Protein AF-A0A0A6CUW1-F1 (afdb_monomer)

Sequence (82 aa):
MVGLMQAGVLLGSAKALADALGIQPRSLRKKTDSERGVSCEDLIAAADALDARAALMIEHAAKLRAEVTPQTSKASPNEATA

Nearest PDB structures (foldseek):
  5d4z-assembly3_F  TM=6.601E-01  e=7.116E-01  Salmonella phage SPC32H
  4yba-assembly1_A  TM=6.952E-01  e=1.856E+00  Klebsiella pneumoniae
  3eus-assembly1_B  TM=6.405E-01  e=1.646E+00  Ruegeria pomeroyi
  2pue-assembly1_A  TM=6.101E-01  e=2.659E+00  Escherichia coli
  3oqo-assembly1_C  TM=6.050E-01  e=3.182E+00  Bacillus subtilis

Mean predicted aligned error: 10.68 Å

Radius of gyration: 22.52 Å; Cα contacts (8 Å, |Δi|>4): 49; chains: 1; bounding box: 46×28×71 Å

Secondary structure (DSSP, 8-state):
-HHHHHHHHHHTSHHHHHHHTT--HHHHHHHHTTSS---HHHHHHHHHHHHHHHHHHHHHHHHHHHHHS-------------

Solvent-accessible surface area (backbone atoms only — not comparable to full-atom values): 4869 Å² total; per-residue (Å²): 85,72,68,63,57,50,48,10,60,73,67,71,31,64,59,54,42,14,58,54,57,75,44,54,60,73,57,43,51,40,29,47,72,54,78,70,48,77,54,72,66,52,54,50,35,50,48,54,49,48,50,55,52,48,51,53,50,52,53,50,51,49,52,55,52,53,71,70,49,75,82,86,76,80,78,74,81,83,85,83,80,132

Foldseek 3Di:
DVVLVVLQVLCPHCVSLCVLLVHDSVVSCCQVVVVPDDDPSSVVSSVVSNVVVVVVVVVVVVVVVVVVPDPPPPPPDPPDDD

pLDDT: mean 78.05, std 12.63, range [46.09, 94.19]

Structure (mmCIF, N/CA/C/O backbone):
data_AF-A0A0A6CUW1-F1
#
_entry.id   AF-A0A0A6CUW1-F1
#
loop_
_atom_site.group_PDB
_atom_site.id
_atom_site.type_symbol
_atom_site.label_atom_id
_atom_site.label_alt_id
_atom_site.label_comp_id
_atom_site.label_asym_id
_atom_site.label_entity_id
_atom_site.label_seq_id
_atom_site.pdbx_PDB_ins_code
_atom_site.Cartn_x
_atom_site.Cartn_y
_atom_site.Cartn_z
_atom_site.occupancy
_atom_site.B_iso_or_equiv
_atom_site.auth_seq_id
_atom_site.auth_comp_id
_atom_site.auth_asym_id
_atom_site.auth_atom_id
_atom_site.pdbx_PDB_model_num
ATOM 1 N N . MET A 1 1 ? 6.796 9.293 -13.793 1.00 61.34 1 MET A N 1
ATOM 2 C CA . MET A 1 1 ? 5.328 9.215 -13.539 1.00 61.34 1 MET A CA 1
ATOM 3 C C . MET A 1 1 ? 5.014 9.642 -12.103 1.00 61.34 1 MET A C 1
ATOM 5 O O . MET A 1 1 ? 5.540 9.026 -11.183 1.00 61.34 1 MET A O 1
ATOM 9 N N . VAL A 1 2 ? 4.179 10.674 -11.906 1.00 68.69 2 VAL A N 1
ATOM 10 C CA . VAL A 1 2 ? 3.881 11.275 -10.581 1.00 68.69 2 VAL A CA 1
ATOM 11 C C . VAL A 1 2 ? 3.177 10.294 -9.627 1.00 68.69 2 VAL A C 1
ATOM 13 O O . VAL A 1 2 ? 3.511 10.249 -8.446 1.00 68.69 2 VAL A O 1
ATOM 16 N N . GLY A 1 3 ? 2.281 9.440 -10.140 1.00 76.62 3 GLY A N 1
ATOM 17 C CA . GLY A 1 3 ? 1.497 8.505 -9.318 1.00 76.62 3 GLY A CA 1
ATOM 18 C C . GLY A 1 3 ? 2.332 7.484 -8.533 1.00 76.62 3 GLY A C 1
ATOM 19 O O . GLY A 1 3 ? 2.091 7.275 -7.348 1.00 76.62 3 GLY A O 1
ATOM 20 N N . LEU A 1 4 ? 3.373 6.904 -9.144 1.00 76.94 4 LEU A N 1
ATOM 21 C CA . LEU A 1 4 ? 4.264 5.954 -8.457 1.00 76.94 4 LEU A CA 1
ATOM 22 C C . LEU A 1 4 ? 5.133 6.628 -7.3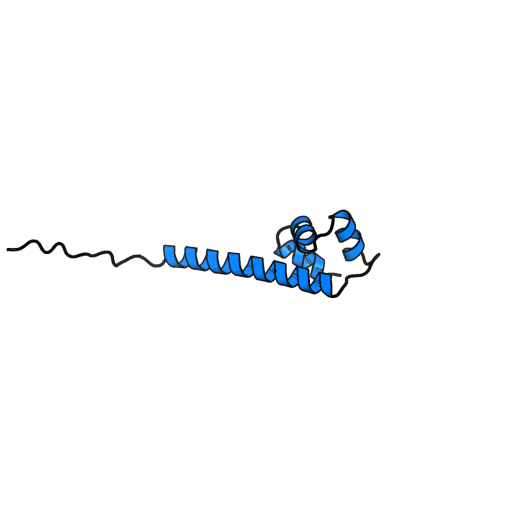93 1.00 76.94 4 LEU A C 1
ATOM 24 O O . LEU A 1 4 ? 5.336 6.071 -6.319 1.00 76.94 4 LEU A O 1
ATOM 28 N N . MET A 1 5 ? 5.628 7.840 -7.655 1.00 78.31 5 MET A N 1
ATOM 29 C CA . MET A 1 5 ? 6.384 8.584 -6.640 1.00 78.31 5 MET A CA 1
ATOM 30 C C . MET A 1 5 ? 5.511 8.868 -5.410 1.00 78.31 5 MET A C 1
ATOM 32 O O . MET A 1 5 ? 5.966 8.694 -4.280 1.00 78.31 5 MET A O 1
ATOM 36 N N . GLN A 1 6 ? 4.241 9.220 -5.624 1.00 83.75 6 GLN A N 1
ATOM 37 C CA . GLN A 1 6 ? 3.281 9.440 -4.546 1.00 83.75 6 GLN A CA 1
ATOM 38 C C . GLN A 1 6 ? 2.937 8.149 -3.788 1.00 83.75 6 GLN A C 1
ATOM 40 O O . GLN A 1 6 ? 2.863 8.182 -2.561 1.00 83.75 6 GLN A O 1
ATOM 45 N N . ALA A 1 7 ? 2.829 7.004 -4.472 1.00 83.88 7 ALA A N 1
ATOM 46 C CA . ALA A 1 7 ? 2.693 5.702 -3.814 1.00 83.88 7 ALA A CA 1
ATOM 47 C C . ALA A 1 7 ? 3.869 5.419 -2.863 1.00 83.88 7 ALA A C 1
ATOM 49 O O . ALA A 1 7 ? 3.658 4.990 -1.733 1.00 83.88 7 ALA A O 1
ATOM 50 N N . GLY A 1 8 ? 5.102 5.747 -3.262 1.00 84.12 8 GLY A N 1
ATOM 51 C CA . GLY A 1 8 ? 6.275 5.615 -2.391 1.00 84.12 8 GLY A CA 1
ATOM 52 C C . GLY A 1 8 ? 6.214 6.498 -1.142 1.00 84.12 8 GLY A C 1
ATOM 53 O O . GLY A 1 8 ? 6.584 6.051 -0.058 1.00 84.12 8 GLY A O 1
ATOM 54 N N . VAL A 1 9 ? 5.700 7.725 -1.262 1.00 85.62 9 VAL A N 1
ATOM 55 C CA . VAL A 1 9 ? 5.471 8.612 -0.106 1.00 85.62 9 VAL A CA 1
ATOM 56 C C . VAL A 1 9 ? 4.410 8.026 0.827 1.00 85.62 9 VAL A C 1
ATOM 58 O O . VAL A 1 9 ? 4.617 7.984 2.037 1.00 85.62 9 VAL A O 1
ATOM 61 N N . LEU A 1 10 ? 3.306 7.520 0.272 1.00 85.94 10 LEU A N 1
ATOM 62 C CA . LEU A 1 10 ? 2.213 6.926 1.045 1.00 85.94 10 LEU A CA 1
ATOM 63 C C . LEU A 1 10 ? 2.616 5.617 1.732 1.00 85.94 10 LEU A C 1
ATOM 65 O O . LEU A 1 10 ? 2.216 5.381 2.868 1.00 85.94 10 LEU A O 1
ATOM 69 N N . LEU A 1 11 ? 3.446 4.793 1.092 1.00 85.31 11 LEU A N 1
ATOM 70 C CA . LEU A 1 11 ? 4.026 3.595 1.706 1.00 85.31 11 LEU A CA 1
ATOM 71 C C . LEU A 1 11 ? 5.065 3.936 2.788 1.00 85.31 11 LEU A C 1
ATOM 73 O O . LEU A 1 11 ? 5.346 3.112 3.656 1.00 85.31 11 LEU A O 1
ATOM 77 N N . GLY A 1 12 ? 5.594 5.161 2.778 1.00 84.62 12 GLY A N 1
ATOM 78 C CA . GLY A 1 12 ? 6.540 5.687 3.761 1.00 84.62 12 GLY A CA 1
ATOM 79 C C . GLY A 1 12 ? 7.993 5.706 3.287 1.00 84.62 12 GLY A C 1
ATOM 80 O O . GLY A 1 12 ? 8.838 6.295 3.955 1.00 84.62 12 GLY A O 1
ATOM 81 N N . SER A 1 13 ? 8.313 5.099 2.139 1.00 84.81 13 SER A N 1
ATOM 82 C CA .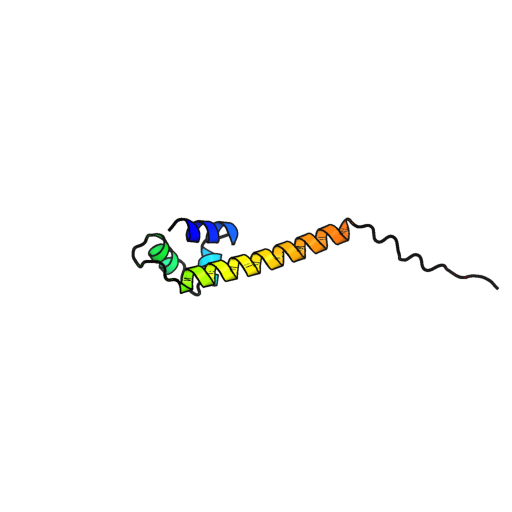 SER A 1 13 ? 9.610 5.272 1.476 1.00 84.81 13 SER A CA 1
ATOM 83 C C . SER A 1 13 ? 9.610 4.750 0.035 1.00 84.81 13 SER A C 1
ATOM 85 O O . SER A 1 13 ? 8.862 3.843 -0.330 1.00 84.81 13 SER A O 1
ATOM 87 N N . ALA A 1 14 ? 10.557 5.242 -0.771 1.00 81.75 14 ALA A N 1
ATOM 88 C CA . ALA A 1 14 ? 10.837 4.677 -2.093 1.00 81.75 14 ALA A CA 1
ATOM 89 C C . ALA A 1 14 ? 11.324 3.215 -2.026 1.00 81.75 14 ALA A C 1
ATOM 91 O O . ALA A 1 14 ? 11.123 2.456 -2.969 1.00 81.75 14 ALA A O 1
ATOM 92 N N . LYS A 1 15 ? 11.948 2.802 -0.913 1.00 82.50 15 LYS A N 1
ATOM 93 C CA . LYS A 1 15 ? 12.361 1.409 -0.699 1.00 82.50 15 LYS A CA 1
ATOM 94 C C . LYS A 1 15 ? 11.145 0.497 -0.529 1.00 82.50 15 LYS A C 1
ATOM 96 O O . LYS A 1 15 ? 11.090 -0.526 -1.190 1.00 82.50 15 LYS A O 1
ATOM 101 N N . ALA A 1 16 ? 10.158 0.909 0.267 1.00 82.75 16 ALA A N 1
ATOM 102 C CA . ALA A 1 16 ? 8.924 0.148 0.462 1.00 82.75 16 ALA A CA 1
ATOM 103 C C . ALA A 1 16 ? 8.161 -0.064 -0.856 1.00 82.75 16 ALA A C 1
ATOM 105 O O . ALA A 1 16 ? 7.641 -1.146 -1.102 1.00 82.75 16 ALA A O 1
ATOM 106 N N . LEU A 1 17 ? 8.162 0.940 -1.738 1.00 83.44 17 LEU A N 1
ATOM 107 C CA . LEU A 1 17 ? 7.624 0.789 -3.089 1.00 83.44 17 LEU A CA 1
ATOM 108 C C . LEU A 1 17 ? 8.446 -0.189 -3.943 1.00 83.44 17 LEU A C 1
ATOM 110 O O . LEU A 1 17 ? 7.872 -0.997 -4.660 1.00 83.44 17 LEU A O 1
ATOM 114 N N . ALA A 1 18 ? 9.780 -0.134 -3.882 1.00 84.94 18 ALA A N 1
ATOM 115 C CA . ALA A 1 18 ? 10.634 -1.072 -4.615 1.00 84.94 18 ALA A CA 1
ATOM 116 C C . ALA A 1 18 ? 10.415 -2.523 -4.150 1.00 84.94 18 ALA A C 1
ATOM 118 O O . ALA A 1 18 ? 10.306 -3.419 -4.984 1.00 84.94 18 ALA A O 1
ATOM 119 N N . ASP A 1 19 ? 10.294 -2.722 -2.835 1.00 85.44 19 ASP A N 1
ATOM 120 C CA . ASP A 1 19 ? 10.034 -4.020 -2.217 1.00 85.44 19 ASP A CA 1
ATOM 121 C C . ASP A 1 19 ? 8.642 -4.550 -2.624 1.00 85.44 19 ASP A C 1
ATOM 123 O O . ASP A 1 19 ? 8.530 -5.706 -3.026 1.00 85.44 19 ASP A O 1
ATOM 127 N N . ALA A 1 20 ? 7.608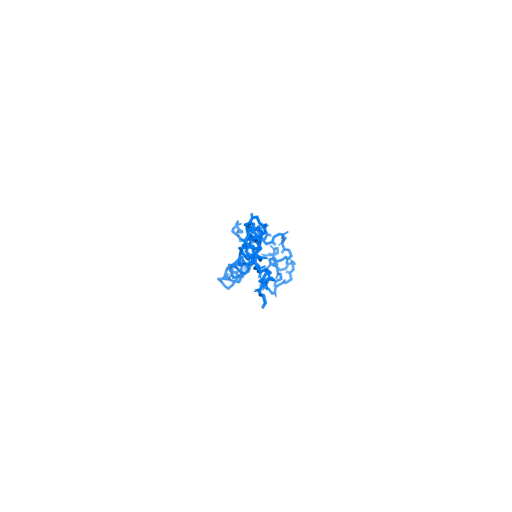 -3.697 -2.632 1.00 84.00 20 ALA A N 1
ATOM 128 C CA . ALA A 1 20 ? 6.263 -4.039 -3.114 1.00 84.00 20 ALA A CA 1
ATOM 129 C C . ALA A 1 20 ? 6.230 -4.457 -4.594 1.00 84.00 20 ALA A C 1
ATOM 131 O O . ALA A 1 20 ? 5.493 -5.356 -4.981 1.00 84.00 20 ALA A O 1
ATOM 132 N N . LEU A 1 21 ? 7.057 -3.817 -5.418 1.00 82.75 21 LEU A N 1
ATOM 133 C CA . LEU A 1 21 ? 7.189 -4.115 -6.843 1.00 82.75 21 LEU A CA 1
ATOM 134 C C . LEU A 1 21 ? 8.112 -5.314 -7.125 1.00 82.75 21 LEU A C 1
ATOM 136 O O . LEU A 1 21 ? 8.284 -5.689 -8.283 1.00 82.75 21 LEU A O 1
ATOM 140 N N . GLY A 1 22 ? 8.765 -5.882 -6.105 1.00 82.31 22 GLY A N 1
ATOM 141 C CA . GLY A 1 22 ? 9.738 -6.963 -6.276 1.00 82.31 22 GLY A CA 1
ATOM 142 C C . GLY A 1 22 ? 10.994 -6.550 -7.055 1.00 82.31 22 GLY A C 1
ATOM 143 O O . GLY A 1 22 ? 11.654 -7.393 -7.665 1.00 82.31 22 GLY 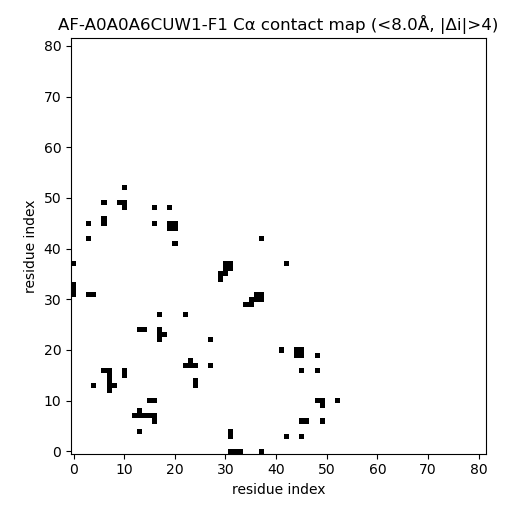A O 1
ATOM 144 N N . ILE A 1 23 ? 11.337 -5.256 -7.071 1.00 82.62 23 ILE A N 1
ATOM 145 C CA . ILE A 1 23 ? 12.472 -4.720 -7.835 1.00 82.62 23 ILE A CA 1
ATOM 146 C C . ILE A 1 23 ? 13.532 -4.091 -6.936 1.00 82.62 23 ILE A C 1
ATOM 148 O O . ILE A 1 23 ? 13.282 -3.618 -5.833 1.00 82.62 23 ILE A O 1
ATOM 152 N N . GLN A 1 24 ? 14.756 -3.998 -7.454 1.00 78.75 24 GLN A N 1
ATOM 153 C CA . GLN A 1 24 ? 15.811 -3.254 -6.774 1.00 78.75 24 GLN A CA 1
ATOM 154 C C . GLN A 1 24 ? 15.549 -1.733 -6.820 1.00 78.75 24 GLN A C 1
ATOM 156 O O . GLN A 1 24 ? 15.089 -1.222 -7.846 1.00 78.75 24 GLN A O 1
ATOM 161 N N . PRO A 1 25 ? 15.961 -0.958 -5.795 1.00 75.62 25 PRO A N 1
ATOM 162 C CA . PRO A 1 25 ? 15.788 0.502 -5.761 1.00 75.62 25 PRO A CA 1
ATOM 163 C C . PRO A 1 25 ? 16.391 1.240 -6.967 1.00 75.62 25 PRO A C 1
ATOM 165 O O . PRO A 1 25 ? 15.872 2.260 -7.418 1.00 75.62 25 PRO A O 1
ATOM 168 N N . ARG A 1 26 ? 17.485 0.709 -7.531 1.00 75.31 26 ARG A N 1
ATOM 169 C CA . ARG A 1 26 ? 18.111 1.252 -8.747 1.00 75.31 26 ARG A CA 1
ATOM 170 C C . ARG A 1 26 ? 17.232 1.054 -9.985 1.00 75.31 26 ARG A C 1
ATOM 172 O O . ARG A 1 26 ? 17.213 1.917 -10.857 1.00 75.31 26 ARG A O 1
ATOM 179 N N . SER A 1 27 ? 16.503 -0.058 -10.049 1.00 74.62 27 SER A N 1
ATOM 180 C CA . SER A 1 27 ? 15.534 -0.348 -11.109 1.00 74.62 27 SER A CA 1
ATOM 181 C C . SER A 1 27 ? 14.272 0.498 -10.961 1.00 74.62 27 SER A C 1
ATOM 183 O O . SER A 1 27 ? 13.729 0.938 -11.971 1.00 74.62 27 SER A O 1
ATOM 185 N N . LEU A 1 28 ? 13.859 0.796 -9.723 1.00 72.81 28 LEU A N 1
ATOM 186 C CA . LEU A 1 28 ? 12.755 1.716 -9.452 1.00 72.81 28 LEU A CA 1
ATOM 187 C C . LEU A 1 28 ? 13.045 3.116 -10.007 1.00 72.81 28 LEU A C 1
ATOM 189 O O . LEU A 1 28 ? 12.212 3.638 -10.740 1.00 72.81 28 LEU A O 1
ATOM 193 N N . ARG A 1 29 ? 14.238 3.681 -9.750 1.00 75.50 29 ARG A N 1
ATOM 194 C CA . ARG A 1 29 ? 14.631 4.995 -10.306 1.00 75.50 29 ARG A CA 1
ATOM 195 C C . ARG A 1 29 ? 14.531 5.039 -11.830 1.00 75.50 29 ARG A C 1
ATOM 197 O O . ARG A 1 29 ? 13.883 5.920 -12.377 1.00 75.50 29 ARG A O 1
ATOM 204 N N . LYS A 1 30 ? 15.065 4.026 -12.519 1.00 73.25 30 LYS A N 1
ATOM 205 C CA . LYS A 1 30 ? 14.985 3.938 -13.989 1.00 73.25 30 LYS A CA 1
ATOM 206 C C . LYS A 1 30 ? 13.549 3.848 -14.524 1.00 73.25 30 LYS A C 1
ATOM 208 O O . LYS A 1 30 ? 13.278 4.317 -15.627 1.00 73.25 30 LYS A O 1
ATOM 213 N N . LYS A 1 31 ? 12.624 3.244 -13.767 1.00 70.75 31 LYS A N 1
ATOM 214 C CA . LYS A 1 31 ? 11.194 3.206 -14.119 1.00 70.75 31 LYS A CA 1
ATOM 215 C C . LYS A 1 31 ? 10.510 4.549 -13.850 1.00 70.75 31 LYS A C 1
ATOM 217 O O . LYS A 1 31 ? 9.742 5.020 -14.685 1.00 70.75 31 LYS A O 1
ATOM 222 N N . THR A 1 32 ? 10.799 5.194 -12.719 1.00 72.00 32 THR A N 1
ATOM 223 C CA . THR A 1 32 ? 10.190 6.485 -12.356 1.00 72.00 32 THR A CA 1
ATOM 224 C C . THR A 1 32 ? 10.673 7.637 -13.233 1.00 72.00 32 THR A C 1
ATOM 226 O O . THR A 1 32 ? 9.858 8.507 -13.562 1.00 72.00 32 THR A O 1
ATOM 229 N N . ASP A 1 33 ? 11.939 7.588 -13.659 1.00 72.88 33 ASP A N 1
ATOM 230 C CA . ASP A 1 33 ? 12.593 8.557 -14.553 1.00 72.88 33 ASP A CA 1
ATOM 231 C C . ASP A 1 33 ? 12.189 8.358 -16.025 1.00 72.88 33 ASP A C 1
ATOM 233 O O . ASP A 1 33 ? 12.608 9.101 -16.903 1.00 72.88 33 ASP A O 1
ATOM 237 N N . SER A 1 34 ? 11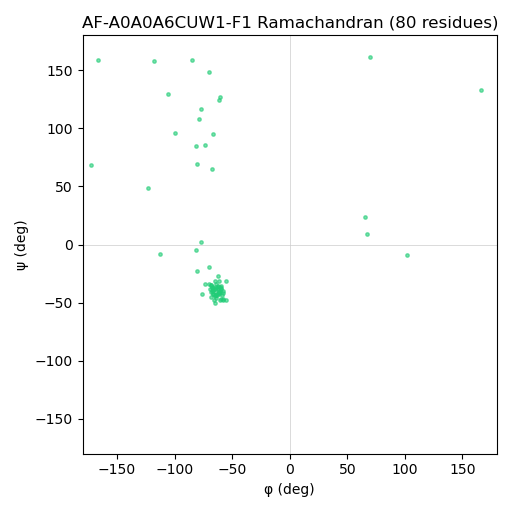.296 7.400 -16.298 1.00 64.44 34 SER A N 1
ATOM 238 C CA . SER A 1 34 ? 10.736 7.100 -17.624 1.00 64.44 34 SER A CA 1
ATOM 239 C C . SER A 1 34 ? 11.741 6.536 -18.640 1.00 64.44 34 SER A C 1
ATOM 241 O O . SER A 1 34 ? 11.368 6.329 -19.788 1.00 64.44 34 SER A O 1
ATOM 243 N N . GLU A 1 35 ? 12.967 6.186 -18.226 1.00 62.19 35 GLU A N 1
ATOM 244 C CA . GLU A 1 35 ? 13.969 5.538 -19.094 1.00 62.19 35 GLU A CA 1
ATOM 245 C C . GLU A 1 35 ? 13.542 4.134 -19.560 1.00 62.19 35 GLU A C 1
ATOM 247 O O . GLU A 1 35 ? 13.922 3.696 -20.642 1.00 62.19 35 GLU A O 1
ATOM 252 N N . ARG A 1 36 ? 12.769 3.403 -18.741 1.00 66.69 36 ARG A N 1
ATOM 253 C CA . ARG A 1 36 ? 12.248 2.060 -19.078 1.00 66.69 36 ARG A CA 1
ATOM 254 C C . ARG A 1 36 ? 10.733 1.980 -19.265 1.00 66.69 36 ARG A C 1
ATOM 256 O O . ARG A 1 36 ? 10.244 0.933 -19.675 1.00 66.69 36 ARG A O 1
ATOM 263 N N . GLY A 1 37 ? 10.001 3.051 -18.963 1.00 70.69 37 GLY A N 1
ATOM 264 C CA . GLY A 1 37 ? 8.541 3.009 -18.866 1.00 70.69 37 GLY A CA 1
ATOM 265 C C . GLY A 1 37 ? 8.038 2.222 -17.647 1.00 70.69 37 GLY A C 1
ATOM 266 O O . GLY A 1 37 ? 8.766 1.454 -17.015 1.00 70.69 37 GLY A O 1
ATOM 267 N N . VAL A 1 38 ? 6.778 2.463 -17.291 1.00 78.00 38 VAL A N 1
ATOM 268 C CA . VAL A 1 38 ? 6.070 1.810 -16.181 1.00 78.00 38 VAL A CA 1
ATOM 269 C C . VAL A 1 38 ? 5.093 0.807 -16.781 1.00 78.00 38 VAL A C 1
ATOM 271 O O . VAL A 1 38 ? 4.331 1.174 -17.674 1.00 78.00 38 VAL A O 1
ATOM 274 N N . SER A 1 39 ? 5.115 -0.440 -16.312 1.00 82.88 39 SER A N 1
ATOM 275 C CA . SER A 1 39 ? 4.179 -1.470 -16.778 1.00 82.88 39 SER A CA 1
ATOM 276 C C . SER A 1 39 ? 2.852 -1.413 -16.015 1.00 82.88 39 SER A C 1
ATOM 278 O O . SER A 1 39 ? 2.792 -0.898 -14.898 1.00 82.88 39 SER A O 1
ATOM 280 N N . CYS A 1 40 ? 1.784 -1.970 -16.591 1.00 83.44 40 CYS A N 1
ATOM 281 C CA . CYS A 1 40 ? 0.509 -2.113 -15.882 1.00 83.44 40 CYS A CA 1
ATOM 282 C C . CYS A 1 40 ? 0.653 -2.971 -14.614 1.00 83.44 40 CYS A C 1
ATOM 284 O O . CYS A 1 40 ? 0.035 -2.659 -13.603 1.00 83.44 40 CYS A O 1
ATOM 286 N N . GLU A 1 41 ? 1.510 -3.996 -14.644 1.00 84.19 41 GLU A N 1
ATOM 287 C CA . GLU A 1 41 ? 1.816 -4.840 -13.481 1.00 84.19 41 GLU A CA 1
ATOM 288 C C . GLU A 1 41 ? 2.418 -4.025 -12.331 1.00 84.19 41 GLU A C 1
ATOM 290 O O . GLU A 1 41 ? 2.030 -4.210 -11.183 1.00 84.19 41 GLU A O 1
ATOM 295 N N . ASP A 1 42 ? 3.294 -3.060 -12.635 1.00 83.25 42 ASP A N 1
ATOM 296 C CA . ASP A 1 42 ? 3.850 -2.167 -11.613 1.00 83.25 42 ASP A CA 1
ATOM 297 C C . ASP A 1 42 ? 2.767 -1.294 -10.9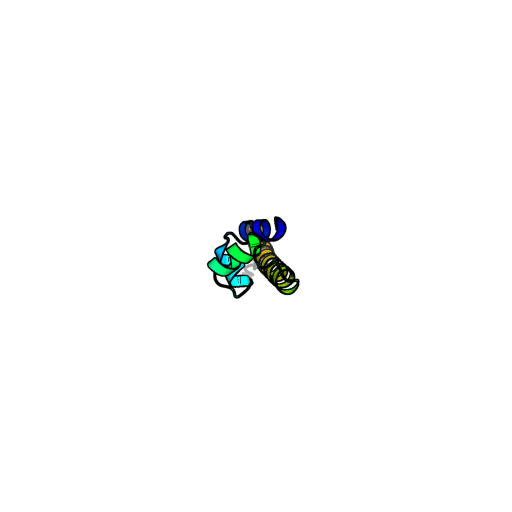64 1.00 83.25 42 ASP A C 1
ATOM 299 O O . ASP A 1 42 ? 2.812 -1.016 -9.769 1.00 83.25 42 ASP A O 1
ATOM 303 N N . LEU A 1 43 ? 1.793 -0.830 -11.750 1.00 84.38 43 LEU A N 1
ATOM 304 C CA . LEU A 1 43 ? 0.697 -0.016 -11.224 1.00 84.38 43 LEU A CA 1
ATOM 305 C C . LEU A 1 43 ? -0.223 -0.840 -10.321 1.00 84.38 43 LEU A C 1
ATOM 307 O O . LEU A 1 43 ? -0.618 -0.349 -9.267 1.00 84.38 43 LEU A O 1
ATOM 311 N N . ILE A 1 44 ? -0.519 -2.081 -10.714 1.00 89.12 44 ILE A N 1
ATOM 312 C CA . ILE A 1 44 ? -1.334 -3.011 -9.925 1.00 89.12 44 ILE A CA 1
ATOM 313 C C . ILE A 1 44 ? -0.616 -3.357 -8.618 1.00 89.12 44 ILE A C 1
ATOM 315 O O . ILE A 1 44 ? -1.174 -3.143 -7.550 1.00 89.12 44 ILE A O 1
ATOM 319 N N . ALA A 1 45 ? 0.654 -3.760 -8.677 1.00 87.81 45 ALA A N 1
ATOM 320 C CA . ALA A 1 45 ? 1.423 -4.101 -7.482 1.00 87.81 45 ALA A CA 1
ATOM 321 C C . ALA A 1 45 ? 1.592 -2.908 -6.520 1.00 87.81 45 ALA A C 1
ATOM 323 O O . ALA A 1 45 ? 1.546 -3.070 -5.299 1.00 87.81 45 ALA A O 1
ATOM 324 N N . ALA A 1 46 ? 1.747 -1.687 -7.047 1.00 87.75 46 ALA A N 1
ATOM 3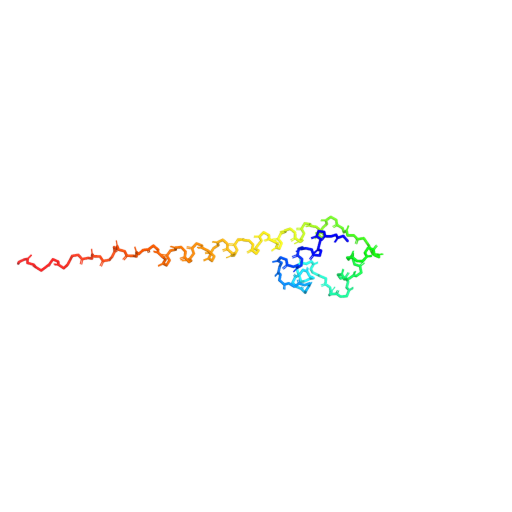25 C CA . ALA A 1 46 ? 1.754 -0.484 -6.219 1.00 87.75 46 ALA A CA 1
ATOM 326 C C . ALA A 1 46 ? 0.389 -0.216 -5.559 1.00 87.75 46 ALA A C 1
ATOM 328 O O . ALA A 1 46 ? 0.359 0.205 -4.402 1.00 87.75 46 ALA A O 1
ATOM 329 N N . ALA A 1 47 ? -0.720 -0.452 -6.268 1.00 88.94 47 ALA A N 1
ATOM 330 C CA . ALA A 1 47 ? -2.068 -0.322 -5.718 1.00 88.94 47 ALA A CA 1
ATOM 331 C C . ALA A 1 47 ? -2.327 -1.360 -4.614 1.00 88.94 47 ALA A C 1
ATOM 333 O O . ALA A 1 47 ? -2.692 -0.976 -3.505 1.00 88.94 47 ALA A O 1
ATOM 334 N N . ASP A 1 48 ? -2.006 -2.632 -4.859 1.00 91.31 48 ASP A N 1
ATOM 335 C CA . ASP A 1 48 ? -2.168 -3.719 -3.884 1.00 91.31 48 ASP A CA 1
ATOM 336 C C . ASP A 1 48 ? -1.392 -3.440 -2.586 1.00 91.31 48 ASP A C 1
ATOM 338 O O . ASP A 1 48 ? -1.884 -3.659 -1.475 1.00 91.31 48 ASP A O 1
ATOM 342 N N . ALA A 1 49 ? -0.176 -2.898 -2.702 1.00 89.44 49 ALA A N 1
ATOM 343 C CA . ALA A 1 49 ? 0.625 -2.520 -1.543 1.00 89.44 49 ALA A CA 1
ATOM 344 C C . ALA A 1 49 ? 0.014 -1.355 -0.748 1.00 89.44 49 ALA A C 1
ATOM 346 O O . ALA A 1 49 ? 0.105 -1.327 0.485 1.00 89.44 49 ALA A O 1
ATOM 347 N N . LEU A 1 50 ? -0.608 -0.389 -1.432 1.00 89.62 50 LEU A N 1
ATOM 348 C CA . LEU A 1 50 ? -1.334 0.699 -0.777 1.00 89.62 50 LEU A CA 1
ATOM 349 C C . LEU A 1 50 ? -2.576 0.176 -0.053 1.00 89.62 50 LEU A C 1
ATOM 351 O O . LEU A 1 50 ? -2.795 0.566 1.096 1.00 89.62 50 LEU A O 1
ATOM 355 N N . ASP A 1 51 ? -3.326 -0.735 -0.669 1.00 92.06 51 ASP A N 1
ATOM 356 C CA . ASP A 1 51 ? -4.515 -1.346 -0.071 1.00 92.06 51 ASP A CA 1
ATOM 357 C C . ASP A 1 51 ? -4.163 -2.174 1.170 1.00 92.06 51 ASP A C 1
ATOM 359 O O . ASP A 1 51 ? -4.790 -2.021 2.223 1.00 92.06 51 ASP A O 1
ATOM 363 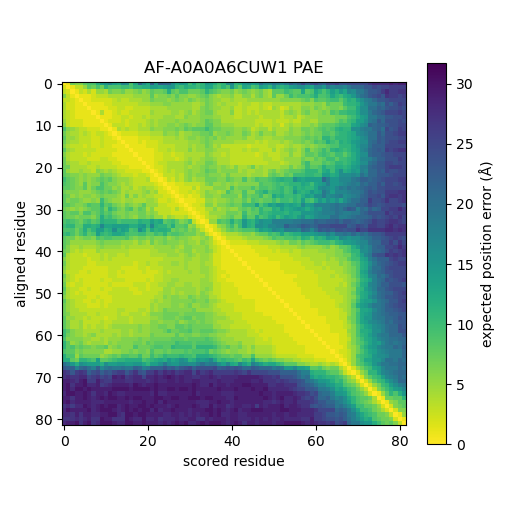N N . ALA A 1 52 ? -3.091 -2.971 1.108 1.00 89.81 52 ALA A N 1
ATOM 364 C CA . ALA A 1 52 ? -2.594 -3.719 2.261 1.00 89.81 52 ALA A CA 1
ATOM 365 C C . ALA A 1 52 ? -2.215 -2.788 3.425 1.00 89.81 52 ALA A C 1
ATOM 367 O O . ALA A 1 52 ? -2.566 -3.033 4.584 1.00 89.81 52 ALA A O 1
ATOM 368 N N . ARG A 1 53 ? -1.535 -1.673 3.128 1.00 90.19 53 ARG A N 1
ATOM 369 C CA . ARG A 1 53 ? -1.186 -0.676 4.147 1.00 90.19 53 ARG A CA 1
ATOM 370 C C . ARG A 1 53 ? -2.424 0.030 4.700 1.00 90.19 53 ARG A C 1
ATOM 372 O O . ARG A 1 53 ? -2.493 0.260 5.907 1.00 90.19 53 ARG A O 1
ATOM 379 N N . ALA A 1 54 ? -3.397 0.360 3.854 1.00 92.25 54 ALA A N 1
ATOM 380 C CA . ALA A 1 54 ? -4.651 0.971 4.278 1.00 92.25 54 ALA A CA 1
ATOM 381 C C . ALA A 1 54 ? -5.429 0.050 5.229 1.00 92.25 54 ALA A C 1
ATOM 383 O O . ALA A 1 54 ? -5.893 0.515 6.270 1.00 92.25 54 ALA A O 1
ATOM 384 N N . ALA A 1 55 ? -5.493 -1.253 4.937 1.00 93.00 55 ALA A N 1
ATOM 385 C CA . ALA A 1 55 ? -6.127 -2.241 5.807 1.00 93.00 55 ALA A CA 1
ATOM 386 C C . ALA A 1 55 ? -5.499 -2.259 7.213 1.00 93.00 55 ALA A C 1
ATOM 388 O O . ALA A 1 55 ? -6.220 -2.160 8.208 1.00 93.00 55 ALA A O 1
ATOM 389 N N . LEU A 1 56 ? -4.162 -2.272 7.303 1.00 90.06 56 LEU A N 1
ATOM 390 C CA . LEU A 1 56 ? -3.445 -2.203 8.585 1.00 90.06 56 LEU A CA 1
ATOM 391 C C . LEU A 1 56 ? -3.740 -0.903 9.349 1.00 90.06 56 LEU A C 1
ATOM 393 O O . LEU A 1 56 ? -3.923 -0.916 10.568 1.00 90.06 56 LEU A O 1
ATOM 397 N N . MET A 1 57 ? -3.806 0.232 8.646 1.00 91.19 57 MET A N 1
ATOM 398 C CA . MET A 1 57 ? -4.132 1.522 9.263 1.00 91.19 57 MET A CA 1
ATOM 399 C C . MET A 1 57 ? -5.574 1.568 9.778 1.00 91.19 57 MET A C 1
ATOM 401 O O . MET A 1 57 ? -5.812 2.099 10.864 1.00 91.19 57 MET A O 1
ATOM 405 N N . ILE A 1 58 ? -6.527 1.003 9.032 1.00 94.19 58 ILE A N 1
ATOM 406 C CA . ILE A 1 58 ? -7.932 0.896 9.445 1.00 94.19 58 ILE A CA 1
ATOM 407 C C . ILE A 1 58 ? -8.052 0.004 10.682 1.00 94.19 58 ILE A C 1
ATOM 409 O O . ILE A 1 58 ? -8.714 0.399 11.644 1.00 94.19 58 ILE A O 1
ATOM 413 N N . GLU A 1 59 ? -7.380 -1.150 10.695 1.00 92.56 59 GLU A N 1
ATOM 414 C CA . GLU A 1 59 ? -7.349 -2.058 11.846 1.00 92.56 59 GLU A CA 1
ATOM 415 C C . GLU A 1 59 ? -6.774 -1.357 13.085 1.00 92.56 59 GLU A C 1
ATOM 417 O O . GLU A 1 59 ? -7.363 -1.395 14.167 1.00 92.56 59 GLU A O 1
ATOM 422 N N . HIS A 1 60 ? -5.653 -0.651 12.929 1.00 90.69 60 HIS A N 1
ATOM 423 C CA . HIS A 1 60 ? -5.041 0.092 14.025 1.00 90.69 60 HIS A CA 1
ATOM 424 C C . HIS A 1 60 ? -5.950 1.222 14.531 1.00 90.69 60 HIS A C 1
ATOM 426 O O . HIS A 1 60 ? -6.120 1.396 15.737 1.00 90.69 60 HIS A O 1
ATOM 432 N N . ALA A 1 61 ? -6.597 1.964 13.629 1.00 91.25 61 ALA A N 1
ATOM 433 C CA . ALA A 1 61 ? -7.572 2.981 14.007 1.00 91.25 61 ALA A CA 1
ATOM 434 C C . ALA A 1 61 ? -8.784 2.376 14.737 1.00 91.25 61 ALA A C 1
ATOM 436 O O . ALA A 1 61 ? -9.306 2.994 15.663 1.00 91.25 61 ALA A O 1
ATOM 437 N N . ALA A 1 62 ? -9.236 1.178 14.354 1.00 91.56 62 ALA A N 1
ATOM 438 C CA . ALA A 1 62 ? -10.300 0.466 15.059 1.00 91.56 62 ALA A CA 1
ATOM 439 C C . ALA A 1 62 ? -9.884 0.102 16.493 1.00 91.56 62 ALA A C 1
ATOM 441 O O . ALA A 1 62 ? -10.653 0.358 17.418 1.00 91.56 62 ALA A O 1
ATOM 442 N N . LYS A 1 63 ? -8.650 -0.386 16.693 1.00 90.44 63 LYS A N 1
ATOM 443 C CA . LYS A 1 63 ? -8.089 -0.645 18.033 1.00 90.44 63 LYS A CA 1
ATOM 444 C C . LYS A 1 63 ? -8.070 0.623 18.887 1.00 90.44 63 LYS A C 1
ATOM 446 O O . LYS A 1 63 ? -8.594 0.614 19.992 1.00 90.44 63 LYS A O 1
ATOM 451 N N . LEU A 1 64 ? -7.578 1.739 18.345 1.00 90.56 64 LEU A N 1
ATOM 452 C CA . LEU A 1 64 ? -7.562 3.021 19.063 1.00 90.56 64 LEU A CA 1
ATOM 453 C C . LEU A 1 64 ? -8.967 3.502 19.459 1.00 90.56 64 LEU A C 1
ATOM 455 O O . LEU A 1 64 ? -9.148 4.032 20.550 1.00 90.56 64 LEU A O 1
ATOM 459 N N . ARG A 1 65 ? -9.979 3.307 18.604 1.00 89.75 65 ARG A N 1
ATOM 460 C CA . ARG A 1 65 ? -11.373 3.642 18.948 1.00 89.75 65 ARG A CA 1
ATOM 461 C C . ARG A 1 65 ? -11.942 2.725 20.033 1.00 89.75 65 ARG A C 1
ATOM 463 O O . ARG A 1 65 ? -12.715 3.197 20.865 1.00 89.75 65 ARG A O 1
ATOM 470 N N . ALA A 1 66 ? -11.558 1.449 20.044 1.00 89.25 66 ALA A N 1
ATOM 471 C CA . ALA A 1 66 ? -11.961 0.509 21.087 1.00 89.25 66 ALA A CA 1
ATOM 472 C C . ALA A 1 66 ? -11.395 0.899 22.462 1.00 89.25 66 ALA A C 1
ATOM 474 O O . ALA A 1 66 ? -12.124 0.819 23.441 1.00 89.25 66 ALA A O 1
ATOM 475 N N . GLU A 1 67 ? -10.158 1.403 22.528 1.00 84.06 67 GLU A N 1
ATOM 476 C CA . GLU A 1 67 ? -9.549 1.905 23.776 1.00 84.06 67 GLU A CA 1
ATOM 477 C C . GLU A 1 67 ? -10.281 3.131 24.350 1.00 84.06 67 GLU A C 1
ATOM 479 O O . GLU A 1 67 ? -10.379 3.302 25.562 1.00 84.06 67 GLU A O 1
ATOM 484 N N . VAL A 1 68 ? -10.817 3.996 23.481 1.00 82.75 68 VAL A N 1
ATOM 485 C CA . VAL A 1 68 ? -11.568 5.196 23.895 1.00 82.75 68 VAL A CA 1
ATOM 486 C C . VAL A 1 68 ? -13.011 4.862 24.282 1.00 82.75 68 VAL A C 1
AT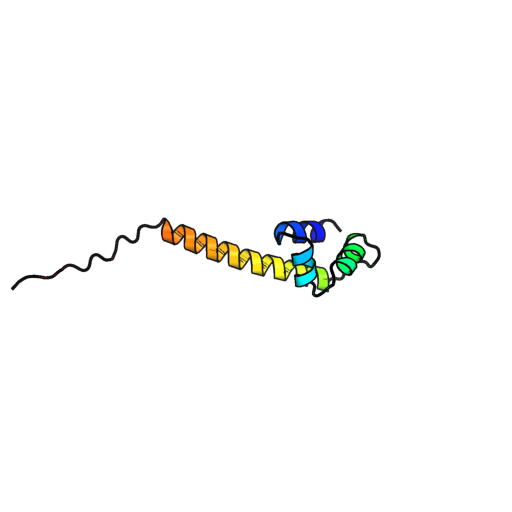OM 488 O O . VAL A 1 68 ? -13.634 5.610 25.035 1.00 82.75 68 VAL A O 1
ATOM 491 N N . THR A 1 69 ? -13.555 3.744 23.795 1.00 64.94 69 THR A N 1
ATOM 492 C CA . THR A 1 69 ? -14.885 3.282 24.198 1.00 64.94 69 THR A CA 1
ATOM 493 C C . THR A 1 69 ? -14.738 2.622 25.567 1.00 64.94 69 THR A C 1
ATOM 495 O O . THR A 1 69 ? -14.139 1.550 25.655 1.00 64.94 69 THR A O 1
ATOM 498 N N . PRO A 1 70 ? -15.221 3.236 26.661 1.00 58.41 70 PRO A N 1
ATOM 499 C CA . PRO A 1 70 ? -14.981 2.700 27.987 1.00 58.41 70 PRO A CA 1
ATOM 500 C C . PRO A 1 70 ? -15.587 1.299 28.062 1.00 58.41 70 PRO A C 1
ATOM 502 O O . PRO A 1 70 ? -16.768 1.106 27.772 1.00 58.41 70 PRO A O 1
ATOM 505 N N . GLN A 1 71 ? -14.782 0.314 28.464 1.00 55.09 71 GLN A N 1
ATOM 506 C CA . GLN A 1 71 ? -15.276 -1.001 28.861 1.00 55.09 71 GLN A CA 1
ATOM 507 C C . GLN A 1 71 ? -16.075 -0.884 30.171 1.00 55.09 71 GLN A C 1
ATOM 509 O O . GLN A 1 71 ? -15.702 -1.416 31.212 1.00 55.09 71 GLN A O 1
ATOM 514 N N . THR A 1 72 ? -17.207 -0.184 30.141 1.00 56.12 72 THR A N 1
ATOM 515 C CA . THR A 1 72 ? -18.253 -0.272 31.156 1.00 56.12 72 THR A CA 1
ATOM 516 C C . THR A 1 72 ? -19.098 -1.507 30.872 1.00 56.12 72 THR A C 1
ATOM 518 O O . THR A 1 72 ? -20.235 -1.385 30.437 1.00 56.12 72 THR A O 1
ATOM 521 N N . SER A 1 73 ? -18.538 -2.703 31.057 1.00 53.41 73 SER A N 1
ATOM 522 C CA . SER A 1 73 ? -19.319 -3.901 31.403 1.00 53.41 73 SER A CA 1
ATOM 523 C C . SER A 1 73 ? -18.397 -5.078 31.734 1.00 53.41 73 SER A C 1
ATOM 525 O O . SER A 1 73 ? -18.317 -6.081 31.030 1.00 53.41 73 SER A O 1
ATOM 527 N N . LYS A 1 74 ? -17.687 -4.962 32.854 1.00 54.12 74 LYS A N 1
ATOM 528 C CA . LYS A 1 74 ? -17.396 -6.132 33.690 1.00 54.12 74 LYS A CA 1
ATOM 529 C C . LYS A 1 74 ? -17.916 -5.874 35.102 1.00 54.12 74 LYS A C 1
ATOM 531 O O . LYS A 1 74 ? -17.219 -6.048 36.091 1.00 54.12 74 LYS A O 1
ATOM 536 N N . ALA A 1 75 ? -19.166 -5.419 35.184 1.00 54.34 75 ALA A N 1
ATOM 537 C CA . ALA A 1 75 ? -19.953 -5.568 36.396 1.00 54.34 75 ALA A CA 1
ATOM 538 C C . ALA A 1 75 ? -20.526 -6.991 36.378 1.00 54.34 75 ALA A C 1
ATOM 540 O O . ALA A 1 75 ? -21.629 -7.210 35.892 1.00 54.34 75 ALA A O 1
ATOM 541 N N . SER A 1 76 ? -19.749 -7.968 36.853 1.00 46.09 76 SER A N 1
ATOM 542 C CA . SER A 1 76 ? -20.362 -9.164 37.432 1.00 46.09 76 SER A CA 1
ATOM 543 C C . SER A 1 76 ? -20.842 -8.767 38.826 1.00 46.09 76 SER A C 1
ATOM 545 O O . SER A 1 76 ? -20.005 -8.388 39.650 1.00 46.09 76 SER A O 1
ATOM 547 N N . PRO A 1 77 ? -22.155 -8.806 39.103 1.00 56.81 77 PRO A N 1
ATOM 548 C CA . PRO A 1 77 ? -22.665 -8.665 40.452 1.00 56.81 77 PRO A CA 1
ATOM 549 C C . PRO A 1 77 ? -22.123 -9.817 41.293 1.00 56.81 77 PRO A C 1
ATOM 551 O O . PRO A 1 77 ? -22.274 -10.988 40.950 1.00 56.81 77 PRO A O 1
ATOM 554 N N . ASN A 1 78 ? -21.459 -9.464 42.384 1.00 58.25 78 ASN A N 1
ATOM 555 C CA . ASN A 1 78 ? -21.235 -10.368 43.494 1.00 58.25 78 ASN A CA 1
ATOM 556 C C . ASN A 1 78 ? -22.607 -10.648 44.130 1.00 58.25 78 ASN A C 1
ATOM 558 O O . ASN A 1 78 ? -23.081 -9.843 44.930 1.00 58.25 78 ASN A O 1
ATOM 562 N N . GLU A 1 79 ? -23.273 -11.738 43.743 1.00 51.38 79 GLU A N 1
ATOM 563 C CA . GLU A 1 79 ? -24.403 -12.271 44.509 1.00 51.38 79 GLU A CA 1
ATOM 564 C C . GLU A 1 79 ? -23.856 -12.947 45.770 1.00 51.38 79 GLU A C 1
ATOM 566 O O . GLU A 1 79 ? -23.578 -14.142 45.822 1.00 51.38 79 GLU A O 1
ATOM 571 N N . ALA A 1 80 ? -23.664 -12.121 46.795 1.00 55.06 80 ALA A N 1
ATOM 572 C CA . ALA A 1 80 ? -23.530 -12.534 48.178 1.00 55.06 80 ALA A CA 1
ATOM 573 C C . ALA A 1 80 ? -24.877 -12.322 48.880 1.00 55.06 80 ALA A C 1
ATOM 575 O O . ALA A 1 80 ? -25.166 -11.198 49.279 1.00 55.06 80 ALA A O 1
ATOM 576 N N . THR A 1 81 ? -25.700 -13.371 48.984 1.00 59.59 81 THR A N 1
ATOM 577 C CA . THR A 1 81 ? -26.758 -13.671 49.993 1.00 59.59 81 THR A CA 1
ATOM 578 C C . THR A 1 81 ? -27.599 -14.827 49.421 1.00 59.59 81 THR A C 1
ATOM 580 O O . THR A 1 81 ? -27.942 -14.780 48.249 1.00 59.59 81 THR A O 1
ATOM 583 N N . ALA A 1 82 ? -27.949 -15.910 50.114 1.00 52.94 82 ALA A N 1
ATOM 584 C CA . ALA A 1 82 ? -28.079 -16.196 51.540 1.00 52.94 82 ALA A CA 1
ATOM 585 C C . ALA A 1 82 ? -27.917 -17.709 51.804 1.00 52.94 82 ALA A C 1
ATOM 587 O O . ALA A 1 82 ? -28.039 -18.491 50.833 1.00 52.94 82 ALA A O 1
#